Protein AF-A0A0Z8TXT2-F1 (afdb_monomer_lite)

Structure (mmCIF, N/CA/C/O backbone):
data_AF-A0A0Z8TXT2-F1
#
_entry.id   AF-A0A0Z8TXT2-F1
#
loop_
_atom_site.group_PDB
_atom_site.id
_atom_site.type_symbol
_atom_site.label_atom_id
_atom_site.label_alt_id
_atom_site.label_comp_id
_atom_site.label_asym_id
_atom_site.label_entity_id
_atom_site.label_seq_id
_atom_site.pdbx_PDB_ins_code
_atom_site.Cartn_x
_atom_site.Cartn_y
_atom_site.Cartn_z
_atom_site.occupancy
_atom_site.B_iso_or_equiv
_atom_site.auth_seq_id
_atom_site.auth_comp_id
_atom_site.auth_asym_id
_atom_site.auth_atom_id
_atom_site.pdbx_PDB_model_num
ATOM 1 N N . MET A 1 1 ? 18.402 4.212 -31.564 1.00 42.44 1 MET A N 1
ATOM 2 C CA . MET A 1 1 ? 17.814 4.968 -30.428 1.00 42.44 1 MET A CA 1
ATOM 3 C C . MET A 1 1 ? 16.278 5.081 -30.473 1.00 42.44 1 MET A C 1
ATO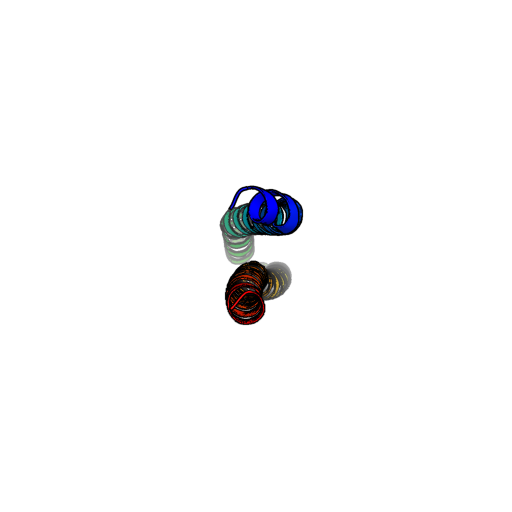M 5 O O . MET A 1 1 ? 15.633 4.595 -29.556 1.00 42.44 1 MET A O 1
ATOM 9 N N . PHE A 1 2 ? 15.644 5.624 -31.528 1.00 43.19 2 PHE A N 1
ATOM 10 C CA . PHE A 1 2 ? 14.164 5.743 -31.598 1.00 43.19 2 PHE A CA 1
ATOM 11 C C . PHE A 1 2 ? 13.394 4.412 -31.754 1.00 43.19 2 PHE A C 1
ATOM 13 O O . PHE A 1 2 ? 12.240 4.312 -31.338 1.00 43.19 2 PHE A O 1
ATOM 20 N N . HIS A 1 3 ? 14.018 3.378 -32.330 1.00 45.31 3 HIS A N 1
ATOM 21 C CA . HIS A 1 3 ? 13.366 2.082 -32.566 1.00 45.31 3 HIS A CA 1
ATOM 22 C C . HIS A 1 3 ? 13.160 1.266 -31.269 1.00 45.31 3 HIS A C 1
ATOM 24 O O . HIS A 1 3 ? 12.156 0.572 -31.126 1.00 45.31 3 HIS A O 1
ATOM 30 N N . TYR A 1 4 ? 14.052 1.438 -30.288 1.00 46.84 4 TYR A N 1
ATOM 31 C CA . TYR A 1 4 ? 13.975 0.821 -28.957 1.00 46.84 4 TYR A CA 1
ATOM 32 C C . TYR A 1 4 ? 12.856 1.414 -28.094 1.00 46.84 4 TYR A C 1
ATOM 34 O O . TYR A 1 4 ? 12.055 0.683 -27.516 1.00 46.84 4 TYR A O 1
ATOM 42 N N . LEU A 1 5 ? 12.720 2.747 -28.095 1.00 49.06 5 LEU A N 1
ATOM 43 C CA . LEU A 1 5 ? 11.628 3.449 -27.406 1.00 49.06 5 LEU A CA 1
ATOM 44 C C . LEU A 1 5 ? 10.246 3.016 -27.912 1.00 49.06 5 LEU A C 1
ATOM 46 O O . LEU A 1 5 ? 9.289 2.977 -27.144 1.00 49.06 5 LEU A O 1
ATOM 50 N N . LYS A 1 6 ? 10.133 2.667 -29.200 1.00 49.81 6 LYS A N 1
ATOM 51 C CA . LYS A 1 6 ? 8.876 2.207 -29.800 1.00 49.81 6 LYS A CA 1
ATOM 52 C C . LYS A 1 6 ? 8.523 0.771 -29.389 1.00 49.81 6 LYS A C 1
ATOM 54 O O . LYS A 1 6 ? 7.339 0.475 -29.258 1.00 49.81 6 LYS A O 1
ATOM 59 N N . LYS A 1 7 ? 9.525 -0.084 -29.147 1.00 53.22 7 LYS A N 1
ATOM 60 C CA . LYS A 1 7 ? 9.349 -1.491 -28.746 1.00 53.22 7 LYS A CA 1
ATOM 61 C C . LYS A 1 7 ? 9.070 -1.640 -27.242 1.00 53.22 7 LYS A C 1
ATOM 63 O O . LYS A 1 7 ? 8.145 -2.358 -26.881 1.00 53.22 7 LYS A O 1
ATOM 68 N N . CYS A 1 8 ? 9.736 -0.853 -26.391 1.00 56.72 8 CYS A N 1
ATOM 69 C CA . CYS A 1 8 ? 9.477 -0.816 -24.941 1.00 56.72 8 CYS A CA 1
ATOM 70 C C . CYS A 1 8 ? 8.297 0.085 -24.522 1.00 56.72 8 CYS A C 1
ATOM 72 O O . CYS A 1 8 ? 7.955 0.156 -23.340 1.00 56.72 8 CYS A O 1
ATOM 74 N N . ARG A 1 9 ? 7.629 0.775 -25.465 1.00 61.91 9 ARG A N 1
ATOM 75 C CA . ARG A 1 9 ? 6.498 1.682 -25.172 1.00 61.91 9 ARG A CA 1
ATOM 76 C C . ARG A 1 9 ? 5.354 0.979 -24.443 1.00 61.91 9 ARG A C 1
ATOM 78 O O . ARG A 1 9 ? 4.741 1.567 -23.558 1.00 61.91 9 ARG A O 1
ATOM 85 N N . SER A 1 10 ? 5.078 -0.271 -24.814 1.00 63.72 10 SER A N 1
ATOM 86 C CA . SER A 1 10 ? 4.026 -1.074 -24.183 1.00 63.72 10 SER A CA 1
ATOM 87 C C . SER A 1 10 ? 4.374 -1.425 -22.736 1.00 63.72 10 SER A C 1
ATOM 89 O O . SER A 1 10 ? 3.518 -1.372 -21.861 1.00 63.72 10 SER A O 1
ATOM 91 N N . GLU A 1 11 ? 5.637 -1.749 -22.467 1.00 65.00 11 GLU A N 1
ATOM 92 C CA . GLU A 1 11 ? 6.115 -2.130 -21.135 1.00 65.00 11 GLU A CA 1
ATOM 93 C C . GLU A 1 11 ? 6.156 -0.917 -20.197 1.00 65.00 11 GLU A C 1
ATOM 95 O O . GLU A 1 11 ? 5.769 -1.016 -19.035 1.00 65.00 11 GLU A O 1
ATOM 100 N N . PHE A 1 12 ? 6.521 0.255 -20.724 1.00 68.06 12 PHE A N 1
ATOM 101 C CA . PHE A 1 12 ? 6.451 1.518 -19.990 1.00 68.06 12 PHE A CA 1
ATOM 102 C C . PHE A 1 12 ? 5.007 1.912 -19.650 1.00 68.06 12 PHE A C 1
ATOM 104 O O . PHE A 1 12 ? 4.735 2.402 -18.555 1.00 68.06 12 PHE A O 1
ATOM 111 N N . PHE A 1 13 ? 4.063 1.664 -20.562 1.00 72.50 13 PHE A N 1
ATOM 112 C CA . PHE A 1 13 ? 2.644 1.917 -20.316 1.00 72.50 13 PHE A CA 1
ATOM 113 C C . PHE A 1 13 ? 2.089 1.001 -19.219 1.00 72.50 13 PHE A C 1
ATOM 115 O O . PHE A 1 13 ? 1.402 1.475 -18.319 1.00 72.50 13 PHE A O 1
ATOM 122 N N . ILE A 1 14 ? 2.448 -0.287 -19.241 1.00 71.88 14 ILE A N 1
ATOM 123 C CA . ILE A 1 14 ? 2.082 -1.250 -18.191 1.00 71.88 14 ILE A CA 1
ATOM 124 C C . ILE A 1 14 ? 2.692 -0.837 -16.847 1.00 71.88 14 ILE A C 1
ATOM 126 O O . ILE A 1 14 ? 1.987 -0.814 -15.844 1.00 71.88 14 ILE A O 1
ATOM 130 N N . TYR A 1 15 ? 3.969 -0.445 -16.820 1.00 72.31 15 TYR A N 1
ATOM 131 C CA . TYR A 1 15 ? 4.615 0.069 -15.611 1.00 72.31 15 TYR A CA 1
ATOM 132 C C . TYR A 1 15 ? 3.891 1.304 -15.056 1.00 72.31 15 TYR A C 1
ATOM 134 O O . TYR A 1 15 ? 3.581 1.358 -13.866 1.00 72.31 15 TYR A O 1
ATOM 142 N N . SER A 1 16 ? 3.571 2.275 -15.917 1.00 74.94 16 SER A N 1
ATOM 143 C CA . SER A 1 16 ? 2.843 3.484 -15.524 1.00 74.94 16 SER A CA 1
ATOM 144 C C . SER A 1 16 ? 1.450 3.156 -14.986 1.00 74.94 16 SER A C 1
ATOM 146 O O . SER A 1 16 ? 1.041 3.726 -13.979 1.00 74.94 16 SER A O 1
ATOM 148 N N . LEU A 1 17 ? 0.731 2.227 -15.621 1.00 79.00 17 LEU A N 1
ATOM 149 C CA . LEU A 1 17 ? -0.588 1.780 -15.176 1.00 79.00 17 LEU A CA 1
ATOM 150 C C . LEU A 1 17 ? -0.512 1.135 -13.784 1.00 79.00 17 LEU A C 1
ATOM 152 O O . LEU A 1 17 ? -1.258 1.516 -12.886 1.00 79.00 17 LEU A O 1
ATOM 156 N N . VAL A 1 18 ? 0.428 0.205 -13.584 1.00 79.25 18 VAL A N 1
ATOM 157 C CA . VAL A 1 18 ? 0.650 -0.475 -12.297 1.00 79.25 18 VAL A CA 1
ATOM 158 C C . VAL A 1 18 ? 1.039 0.528 -11.210 1.00 79.25 18 VAL A C 1
ATOM 160 O O . VAL A 1 18 ? 0.529 0.454 -10.096 1.00 79.25 18 VAL A O 1
ATOM 163 N N . SER A 1 19 ? 1.883 1.508 -11.538 1.00 77.12 19 SER A N 1
ATOM 164 C CA . SER A 1 19 ? 2.295 2.560 -10.606 1.00 77.12 19 SER A CA 1
ATOM 165 C C . SER A 1 19 ? 1.128 3.455 -10.173 1.00 77.12 19 SER A C 1
ATOM 167 O O . SER A 1 19 ? 1.069 3.855 -9.013 1.00 77.12 19 SER A O 1
ATOM 169 N N . VAL A 1 20 ? 0.199 3.776 -11.078 1.00 83.19 20 VAL A N 1
ATOM 170 C CA . VAL A 1 20 ? -1.009 4.553 -10.748 1.00 83.19 20 VAL A CA 1
ATOM 171 C C . VAL A 1 20 ? -1.954 3.741 -9.863 1.00 83.19 20 VAL A C 1
ATOM 173 O O . VAL A 1 20 ? -2.485 4.271 -8.890 1.00 83.19 20 VAL A O 1
ATOM 176 N N . VAL A 1 21 ? -2.134 2.451 -10.160 1.00 81.75 21 VAL A N 1
ATOM 177 C CA . VAL A 1 21 ? -2.942 1.547 -9.327 1.00 81.75 21 VAL A CA 1
ATOM 178 C C . VAL A 1 21 ? -2.361 1.450 -7.917 1.00 81.75 21 VAL A C 1
ATOM 180 O O . VAL A 1 21 ? -3.103 1.576 -6.949 1.00 81.75 21 VAL A O 1
ATOM 183 N N . TYR A 1 22 ? -1.041 1.313 -7.786 1.00 80.06 22 TYR A N 1
ATOM 184 C CA . TYR A 1 22 ? -0.382 1.313 -6.482 1.00 80.06 22 TYR A CA 1
ATOM 185 C C . TYR A 1 22 ? -0.592 2.630 -5.721 1.00 80.06 22 TYR A C 1
ATOM 187 O O . TYR A 1 22 ? -0.957 2.607 -4.551 1.00 80.06 22 TYR A O 1
ATOM 195 N N . ALA A 1 23 ? -0.466 3.783 -6.385 1.00 80.38 23 ALA A N 1
ATOM 196 C CA . ALA A 1 23 ? -0.726 5.076 -5.749 1.00 80.38 23 ALA A CA 1
ATOM 197 C C . ALA A 1 23 ? -2.174 5.207 -5.229 1.00 80.38 23 ALA A C 1
ATOM 199 O O . ALA A 1 23 ? -2.401 5.800 -4.174 1.00 80.38 23 ALA A O 1
ATOM 200 N N . LEU A 1 24 ? -3.151 4.629 -5.937 1.00 83.31 24 LEU A N 1
ATOM 201 C CA . LEU A 1 24 ? -4.547 4.571 -5.488 1.00 83.31 24 LEU A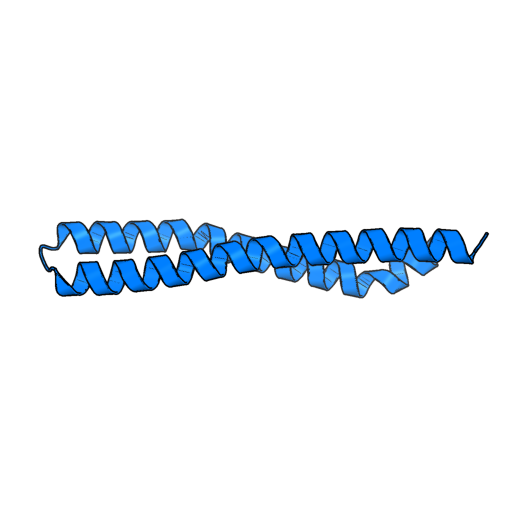 CA 1
ATOM 202 C C . LEU A 1 24 ? -4.733 3.644 -4.278 1.00 83.31 24 LEU A C 1
ATOM 204 O O . LEU A 1 24 ? -5.472 3.995 -3.359 1.00 83.31 24 LEU A O 1
ATOM 208 N N . ILE A 1 25 ? -4.057 2.490 -4.255 1.00 83.81 25 ILE A N 1
ATOM 209 C CA . ILE A 1 25 ? -4.064 1.565 -3.109 1.00 83.81 25 ILE A CA 1
ATOM 210 C C . ILE A 1 25 ? -3.455 2.252 -1.881 1.00 83.81 25 ILE A C 1
ATOM 212 O O . ILE A 1 25 ? -4.078 2.264 -0.822 1.00 83.81 25 ILE A O 1
ATOM 216 N N . LEU A 1 26 ? -2.317 2.928 -2.047 1.00 81.38 26 LEU A N 1
ATOM 217 C CA . LEU A 1 26 ? -1.650 3.668 -0.977 1.00 81.38 26 LEU A CA 1
ATOM 218 C C . LEU A 1 26 ? -2.542 4.783 -0.401 1.00 81.38 26 LEU A C 1
ATOM 220 O O . LEU A 1 26 ? -2.586 4.999 0.810 1.00 81.38 26 LEU A O 1
ATOM 224 N N . ALA A 1 27 ? -3.300 5.479 -1.255 1.00 82.75 27 ALA A N 1
ATOM 225 C CA . ALA A 1 27 ? -4.284 6.466 -0.812 1.00 82.75 27 ALA A CA 1
ATOM 226 C C . ALA A 1 27 ? -5.447 5.818 -0.032 1.00 82.75 27 ALA A C 1
ATOM 228 O O . ALA A 1 27 ? -5.929 6.381 0.954 1.00 82.75 27 ALA A O 1
ATOM 229 N N . ALA A 1 28 ? -5.876 4.617 -0.431 1.00 81.75 28 ALA A N 1
ATOM 230 C CA . ALA A 1 28 ? -6.916 3.860 0.260 1.00 81.75 28 ALA A CA 1
ATOM 231 C C . ALA A 1 28 ? -6.468 3.326 1.637 1.00 81.75 28 ALA A C 1
ATOM 233 O O . ALA A 1 28 ? -7.320 3.150 2.512 1.00 81.75 28 ALA A O 1
ATOM 234 N N . THR A 1 29 ? -5.162 3.171 1.892 1.00 82.56 29 THR A N 1
ATOM 235 C CA . THR A 1 29 ? -4.614 2.804 3.213 1.00 82.56 29 THR A CA 1
ATOM 236 C C . THR A 1 29 ? -5.077 3.760 4.318 1.00 82.56 29 THR A C 1
ATOM 238 O O . THR A 1 29 ? -5.436 3.322 5.413 1.00 82.56 29 THR A O 1
ATOM 241 N N . GLY A 1 30 ? -5.163 5.065 4.026 1.00 83.25 30 GLY A N 1
ATOM 242 C CA . GLY A 1 30 ? -5.686 6.057 4.973 1.00 83.25 30 GLY A CA 1
ATOM 243 C C . GLY A 1 30 ? -7.158 5.822 5.335 1.00 83.25 30 GLY A C 1
ATOM 244 O O . GLY A 1 30 ? -7.562 6.005 6.484 1.00 83.25 30 GLY A O 1
ATOM 245 N N . PHE A 1 31 ? -7.950 5.336 4.377 1.00 84.62 31 PHE A N 1
ATOM 246 C CA . PHE A 1 31 ? -9.357 5.000 4.585 1.00 84.62 31 PHE A CA 1
ATOM 247 C C . PHE A 1 31 ? -9.511 3.742 5.447 1.00 84.62 31 PHE A C 1
ATOM 249 O O . PHE A 1 31 ? -10.321 3.713 6.371 1.00 84.62 31 PHE A O 1
ATOM 256 N N . VAL A 1 32 ? -8.690 2.718 5.197 1.00 84.25 32 VAL A N 1
ATOM 257 C CA . VAL A 1 32 ? -8.658 1.491 6.010 1.00 84.25 32 VAL A CA 1
ATOM 258 C C . VAL A 1 32 ? -8.310 1.819 7.463 1.00 84.25 32 VAL A C 1
ATOM 260 O O . VAL A 1 32 ? -8.987 1.347 8.377 1.00 84.25 32 VAL A O 1
ATOM 263 N N . TYR A 1 33 ? -7.324 2.690 7.690 1.00 82.50 33 TYR A N 1
ATOM 264 C CA . TYR A 1 33 ? -6.933 3.112 9.036 1.00 82.50 33 TYR A CA 1
ATOM 265 C C . TYR A 1 33 ? -8.065 3.835 9.783 1.00 82.50 33 TYR A C 1
ATOM 267 O O . TYR A 1 33 ? -8.320 3.550 10.957 1.00 82.50 33 TYR A O 1
ATOM 275 N N . ALA A 1 34 ? -8.794 4.723 9.098 1.00 82.31 34 ALA A N 1
ATOM 276 C CA . ALA A 1 34 ? -9.955 5.400 9.671 1.00 82.31 34 ALA A CA 1
ATOM 277 C C . ALA A 1 34 ? -11.044 4.399 10.096 1.00 82.31 34 ALA A C 1
ATOM 279 O O . ALA A 1 34 ? -11.566 4.485 11.206 1.00 82.31 34 ALA A O 1
ATOM 280 N N . ARG A 1 35 ? -11.326 3.387 9.266 1.00 82.06 35 ARG A N 1
ATOM 281 C CA . ARG A 1 35 ? -12.348 2.363 9.550 1.00 82.06 35 ARG A CA 1
ATOM 282 C C . ARG A 1 35 ? -11.956 1.433 10.697 1.00 82.06 35 ARG A C 1
ATOM 284 O O . ARG A 1 35 ? -12.811 1.069 11.506 1.00 82.06 35 ARG A O 1
ATOM 291 N N . VAL A 1 36 ? -10.677 1.067 10.807 1.00 83.56 36 VAL A N 1
ATOM 292 C CA . VAL A 1 36 ? -10.162 0.311 11.963 1.00 83.56 36 VAL A CA 1
ATOM 293 C C . VAL A 1 36 ? -10.275 1.146 13.241 1.00 83.56 36 VAL A C 1
ATOM 295 O O . VAL A 1 36 ? -10.728 0.628 14.261 1.00 83.56 36 VAL A O 1
ATOM 298 N N . SER A 1 37 ? -9.947 2.439 13.171 1.00 81.94 37 SER A N 1
ATOM 299 C CA . SER A 1 37 ? -10.055 3.367 14.306 1.00 81.94 37 SER A CA 1
ATOM 300 C C . SER A 1 37 ? -11.506 3.527 14.773 1.00 81.94 37 SER A C 1
ATOM 302 O O . SER A 1 37 ? -11.788 3.375 15.958 1.00 81.94 37 SER A O 1
ATOM 304 N N . GLU A 1 38 ? -12.455 3.731 13.854 1.00 82.56 38 GLU A N 1
ATOM 305 C CA . GLU A 1 38 ? -13.894 3.751 14.167 1.00 82.56 38 GLU A CA 1
ATOM 306 C C . GLU A 1 38 ? -14.362 2.442 14.814 1.00 82.56 38 GLU A C 1
ATOM 308 O O . GLU A 1 38 ? -15.098 2.448 15.801 1.00 82.56 38 GLU A O 1
ATOM 313 N N . SER A 1 39 ? -13.909 1.303 14.281 1.00 80.19 39 SER A N 1
ATOM 314 C CA . SER A 1 39 ? -14.271 -0.016 14.808 1.00 80.19 39 SER A CA 1
ATOM 315 C C . SER A 1 39 ? -13.745 -0.217 16.232 1.00 80.19 39 SER A C 1
ATOM 317 O O . SER A 1 39 ? -14.457 -0.780 17.063 1.00 80.19 39 SER A O 1
ATOM 319 N N . ALA A 1 40 ? -12.540 0.285 16.526 1.00 76.88 40 ALA A N 1
ATOM 320 C CA . ALA A 1 40 ? -11.937 0.254 17.857 1.00 76.88 40 ALA A CA 1
ATOM 321 C C . ALA A 1 40 ? -12.713 1.114 18.868 1.00 76.88 40 ALA A C 1
ATOM 323 O O . ALA A 1 40 ? -12.903 0.692 20.007 1.00 76.88 40 ALA A O 1
ATOM 324 N N . LEU A 1 41 ? -13.213 2.284 18.449 1.00 79.88 41 LEU A N 1
ATOM 325 C CA . LEU A 1 41 ? -14.047 3.145 19.294 1.00 79.88 41 LEU A CA 1
ATOM 326 C C . LEU A 1 41 ? -15.479 2.617 19.489 1.00 79.88 41 LEU A C 1
ATOM 328 O O . LEU A 1 41 ? -16.126 2.987 20.464 1.00 79.88 41 LEU A O 1
ATOM 332 N N . SER A 1 42 ? -15.982 1.7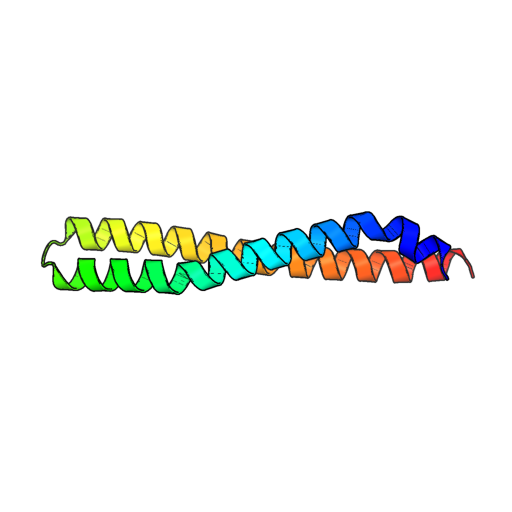49 18.603 1.00 77.38 42 SER A N 1
ATOM 333 C CA . SER A 1 42 ? -17.363 1.236 18.671 1.00 77.38 42 SER A CA 1
ATOM 334 C C . SER A 1 42 ? -17.656 0.328 19.876 1.00 77.38 42 SER A C 1
ATOM 336 O O . SER A 1 42 ? -18.814 0.003 20.130 1.00 77.38 42 SER A O 1
ATOM 338 N N . GLY A 1 43 ? -16.626 -0.141 20.592 1.00 69.94 43 GLY A N 1
ATOM 339 C CA . GLY A 1 43 ? -16.767 -1.051 21.736 1.00 69.94 43 GLY A CA 1
ATOM 340 C C . GLY A 1 43 ? -17.198 -2.482 21.378 1.00 69.94 43 GLY A C 1
ATOM 341 O O . GLY A 1 43 ? -17.308 -3.327 22.264 1.00 69.94 43 GLY A O 1
ATOM 342 N N . SER A 1 44 ? -17.414 -2.790 20.093 1.00 79.19 44 SER A N 1
ATOM 343 C CA . SER A 1 44 ? -17.813 -4.120 19.627 1.00 79.19 44 SER A CA 1
ATOM 344 C C . SER A 1 44 ? -16.604 -4.941 19.152 1.00 79.19 44 SER A C 1
ATOM 346 O O . SER A 1 44 ? -16.015 -4.703 18.096 1.00 79.19 44 SER A O 1
ATOM 348 N N . GLN A 1 45 ? -16.226 -5.951 19.942 1.00 73.69 45 GLN A N 1
ATOM 349 C CA . GLN A 1 45 ? -15.030 -6.770 19.695 1.00 73.69 45 GLN A CA 1
ATOM 350 C C . GLN A 1 45 ? -15.078 -7.518 18.351 1.00 73.69 45 GLN A C 1
ATOM 352 O O . GLN A 1 45 ? -14.046 -7.680 17.700 1.00 73.69 45 GLN A O 1
ATOM 357 N N . GLN A 1 46 ? -16.267 -7.942 17.908 1.00 79.69 46 GLN A N 1
ATOM 358 C CA . GLN A 1 46 ? -16.432 -8.616 16.618 1.00 79.69 46 GLN A CA 1
ATOM 359 C C . GLN A 1 46 ? -16.100 -7.685 15.449 1.00 79.69 46 GLN A C 1
ATOM 361 O O . GLN A 1 46 ? -15.290 -8.053 14.610 1.00 79.69 46 GLN A O 1
ATOM 366 N N . VAL A 1 47 ? -16.649 -6.466 15.417 1.00 77.69 47 VAL A N 1
ATOM 367 C CA . VAL A 1 47 ? -16.422 -5.514 14.313 1.00 77.69 47 VAL A CA 1
ATOM 368 C C . VAL A 1 47 ? -14.957 -5.084 14.254 1.00 77.69 47 VAL A C 1
ATOM 370 O O . VAL A 1 47 ? -14.389 -4.981 13.169 1.00 77.69 47 VAL A O 1
ATOM 373 N N . PHE A 1 48 ? -14.313 -4.909 15.410 1.00 78.25 48 PHE A N 1
ATOM 374 C CA . PHE A 1 48 ? -12.882 -4.624 15.474 1.00 78.25 48 PHE A CA 1
ATOM 375 C C . PHE A 1 48 ? -12.024 -5.758 14.892 1.00 78.25 48 PHE A C 1
ATOM 377 O O . PHE A 1 48 ? -11.111 -5.489 14.108 1.00 78.25 48 PHE A O 1
ATOM 384 N N . LEU A 1 49 ? -12.332 -7.016 15.228 1.00 81.00 49 LEU A N 1
ATOM 385 C CA . LEU A 1 49 ? -11.622 -8.178 14.690 1.00 81.00 49 LEU A CA 1
ATOM 386 C C . LEU A 1 49 ? -11.800 -8.294 13.175 1.00 81.00 49 LEU A C 1
ATOM 388 O O . LEU A 1 49 ? -10.808 -8.470 12.471 1.00 81.00 49 LEU A O 1
ATOM 392 N N . THR A 1 50 ? -13.023 -8.142 12.662 1.00 81.81 50 THR A N 1
ATOM 393 C CA . THR A 1 50 ? -13.289 -8.227 11.218 1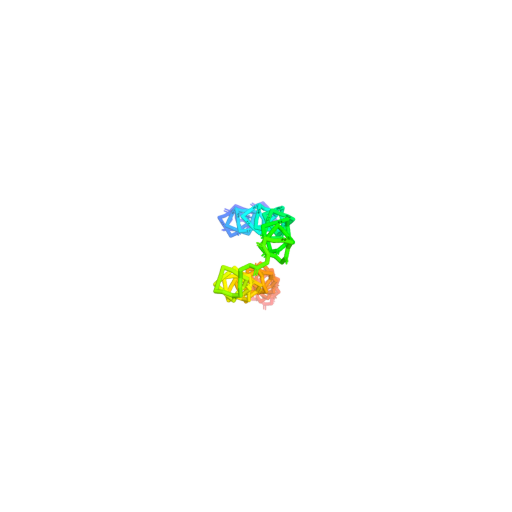.00 81.81 50 THR A CA 1
ATOM 394 C C . THR A 1 50 ? -12.584 -7.107 10.454 1.00 81.81 50 THR A C 1
ATOM 396 O O . THR A 1 50 ? -11.926 -7.374 9.449 1.00 81.81 50 THR A O 1
ATOM 399 N N . SER A 1 51 ? -12.648 -5.866 10.951 1.00 80.31 51 SER A N 1
ATOM 400 C CA . SER A 1 51 ? -11.961 -4.718 10.345 1.00 80.31 51 SER A CA 1
ATOM 401 C C . SER A 1 51 ? -10.437 -4.863 10.387 1.00 80.31 51 SER A C 1
ATOM 403 O O . SER A 1 51 ? -9.776 -4.579 9.390 1.00 80.31 51 SER A O 1
ATOM 405 N N . SER A 1 52 ? -9.866 -5.356 11.493 1.00 81.81 52 SER A N 1
ATOM 406 C CA . SER A 1 52 ? -8.427 -5.648 11.581 1.00 81.81 52 SER A CA 1
ATOM 407 C C . SER A 1 52 ? -7.999 -6.748 10.611 1.00 81.81 52 SER A C 1
ATOM 409 O O . SER A 1 52 ? -6.969 -6.609 9.957 1.00 81.81 52 SER A O 1
ATOM 411 N N . LEU A 1 53 ? -8.782 -7.822 10.468 1.00 85.56 53 LEU A N 1
ATOM 412 C CA . LEU A 1 53 ? -8.458 -8.911 9.542 1.00 85.56 53 LEU A CA 1
ATOM 413 C C . LEU A 1 53 ? -8.432 -8.422 8.087 1.00 85.56 53 LEU A C 1
ATOM 415 O O . L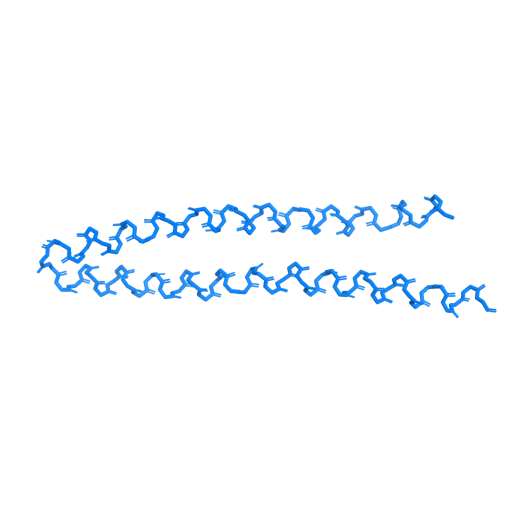EU A 1 53 ? -7.524 -8.758 7.327 1.00 85.56 53 LEU A O 1
ATOM 419 N N . ILE A 1 54 ? -9.407 -7.583 7.719 1.00 84.62 54 ILE A N 1
ATOM 420 C CA . ILE A 1 54 ? -9.475 -6.947 6.399 1.00 84.62 54 ILE A CA 1
ATOM 421 C C . ILE A 1 54 ? -8.277 -6.014 6.194 1.00 84.62 54 ILE A C 1
ATOM 423 O O . ILE A 1 54 ? -7.677 -6.031 5.123 1.00 84.62 54 ILE A O 1
ATOM 427 N N . ALA A 1 55 ? -7.886 -5.247 7.215 1.00 84.38 55 ALA A N 1
ATOM 428 C CA . ALA A 1 55 ? -6.721 -4.371 7.143 1.00 84.38 55 ALA A CA 1
ATOM 429 C C . ALA A 1 55 ? -5.414 -5.153 6.942 1.00 84.38 55 ALA A C 1
ATOM 431 O O . ALA A 1 55 ? -4.592 -4.759 6.121 1.00 84.38 55 ALA A O 1
ATOM 432 N N . VAL A 1 56 ? -5.236 -6.289 7.622 1.00 87.56 56 VAL A N 1
ATOM 433 C CA . VAL A 1 56 ? -4.071 -7.167 7.413 1.00 87.56 56 VAL A CA 1
ATOM 434 C C . VAL A 1 56 ? -4.039 -7.701 5.980 1.00 87.56 56 VAL A C 1
ATOM 436 O O . VAL A 1 56 ? -2.996 -7.641 5.331 1.00 87.56 56 VAL A O 1
ATOM 439 N N . GLY A 1 57 ? -5.178 -8.166 5.455 1.00 86.00 57 GLY A N 1
ATOM 440 C CA . GLY A 1 57 ? -5.282 -8.587 4.055 1.00 86.00 57 GLY A CA 1
ATOM 441 C C . GLY A 1 57 ? -4.944 -7.455 3.081 1.00 86.00 57 GLY A C 1
ATOM 442 O O . GLY A 1 57 ? -4.194 -7.660 2.128 1.00 86.00 57 GLY A O 1
ATOM 443 N N . PHE A 1 58 ? -5.422 -6.244 3.369 1.00 86.12 58 PHE A N 1
ATOM 444 C CA . PHE A 1 58 ? -5.126 -5.052 2.583 1.00 86.12 58 PHE A CA 1
ATOM 445 C C . PHE A 1 58 ? -3.630 -4.708 2.593 1.00 86.12 58 PHE A C 1
ATOM 447 O O . PHE A 1 58 ? -3.068 -4.466 1.532 1.00 86.12 58 PHE A O 1
ATOM 454 N N . PHE A 1 59 ? -2.958 -4.769 3.747 1.00 83.44 59 PHE A N 1
ATOM 455 C CA . PHE A 1 59 ? -1.512 -4.530 3.844 1.00 83.44 59 PHE A CA 1
ATOM 456 C C . PHE A 1 59 ? -0.678 -5.564 3.083 1.00 83.44 59 PHE A C 1
ATOM 458 O O . PHE A 1 59 ? 0.329 -5.212 2.473 1.00 83.44 59 PHE A O 1
ATOM 465 N N . ILE A 1 60 ? -1.088 -6.836 3.080 1.00 84.25 60 ILE A N 1
ATOM 466 C CA . ILE A 1 60 ? -0.411 -7.868 2.281 1.00 84.25 60 ILE A CA 1
ATOM 467 C C . ILE A 1 60 ? -0.536 -7.544 0.788 1.00 84.25 60 ILE A C 1
ATOM 469 O O . ILE A 1 60 ? 0.450 -7.635 0.054 1.00 84.25 60 ILE A O 1
ATOM 473 N N . CYS A 1 61 ? -1.726 -7.134 0.339 1.00 80.50 61 CYS A N 1
ATOM 474 C CA . CYS A 1 61 ? -1.929 -6.685 -1.033 1.00 80.50 61 CYS A CA 1
ATOM 475 C C . CYS A 1 61 ? -1.091 -5.442 -1.350 1.00 80.50 61 CYS A C 1
ATOM 477 O O . CYS A 1 61 ? -0.439 -5.420 -2.388 1.00 80.50 61 CYS A O 1
ATOM 479 N N . ASP A 1 62 ? -1.056 -4.452 -0.461 1.00 80.50 62 ASP A N 1
ATOM 480 C CA . ASP A 1 62 ? -0.284 -3.216 -0.629 1.00 80.50 62 ASP A CA 1
ATOM 481 C C . ASP A 1 62 ? 1.212 -3.509 -0.839 1.00 80.50 62 ASP A C 1
ATOM 483 O O . ASP A 1 62 ? 1.804 -3.094 -1.836 1.00 80.50 62 ASP A O 1
ATOM 487 N N . ILE A 1 63 ? 1.799 -4.363 0.009 1.00 78.75 63 ILE A N 1
ATOM 488 C CA . ILE A 1 63 ? 3.187 -4.826 -0.145 1.00 78.75 63 ILE A CA 1
ATOM 489 C C . ILE A 1 63 ? 3.379 -5.534 -1.491 1.00 78.75 63 ILE A C 1
ATOM 491 O O . ILE A 1 63 ? 4.350 -5.272 -2.202 1.00 78.75 63 ILE A O 1
ATOM 495 N N . TYR A 1 64 ? 2.463 -6.426 -1.871 1.00 77.75 64 TYR A N 1
ATOM 496 C CA . TYR A 1 64 ? 2.563 -7.157 -3.134 1.00 77.75 64 TYR A CA 1
ATOM 497 C C . TYR A 1 64 ? 2.521 -6.217 -4.352 1.00 77.75 64 TYR A C 1
ATOM 499 O O . TYR A 1 64 ? 3.287 -6.389 -5.306 1.00 77.75 64 TYR A O 1
ATOM 507 N N . PHE A 1 65 ? 1.673 -5.187 -4.300 1.00 74.56 65 PHE A N 1
ATOM 508 C CA . PHE A 1 65 ? 1.573 -4.161 -5.333 1.00 74.56 65 PHE A CA 1
ATOM 509 C C . PHE A 1 65 ? 2.747 -3.170 -5.333 1.00 74.56 65 PHE A C 1
ATOM 511 O O . PHE A 1 65 ? 3.009 -2.619 -6.396 1.00 74.56 65 PHE A O 1
ATOM 518 N N . ASP A 1 66 ? 3.508 -2.999 -4.242 1.00 74.62 66 ASP A N 1
ATOM 519 C CA . ASP A 1 66 ? 4.800 -2.276 -4.260 1.00 74.62 66 ASP A CA 1
ATOM 520 C C . ASP A 1 66 ? 5.911 -3.103 -4.938 1.00 74.62 66 ASP A C 1
ATOM 522 O O . ASP A 1 66 ? 6.754 -2.578 -5.675 1.00 74.62 66 ASP A O 1
ATOM 526 N N . TYR A 1 67 ? 5.899 -4.426 -4.745 1.00 68.06 67 TYR A N 1
ATOM 527 C CA . TYR A 1 67 ? 6.889 -5.328 -5.342 1.00 68.06 67 TYR A CA 1
ATOM 528 C C . TYR A 1 67 ? 6.736 -5.470 -6.861 1.00 68.06 67 TYR A C 1
ATOM 530 O O . TYR A 1 67 ? 7.738 -5.558 -7.578 1.00 68.06 67 TYR A O 1
ATOM 538 N N . LEU A 1 68 ? 5.505 -5.460 -7.373 1.00 71.19 68 LEU A N 1
ATOM 539 C CA . LEU A 1 68 ? 5.205 -5.633 -8.797 1.00 71.19 68 LEU A CA 1
ATOM 540 C C . LEU A 1 68 ? 5.881 -4.588 -9.723 1.00 71.19 68 LEU A C 1
ATOM 542 O O . LEU A 1 68 ? 6.571 -4.991 -10.666 1.00 71.19 68 LEU A O 1
ATOM 546 N N . PRO A 1 69 ? 5.761 -3.263 -9.492 1.00 68.38 69 PRO A N 1
ATOM 547 C CA . PRO A 1 69 ? 6.422 -2.248 -10.309 1.00 68.38 69 PRO A CA 1
ATOM 548 C C . PRO A 1 69 ? 7.944 -2.299 -10.156 1.00 68.38 69 PRO A C 1
ATOM 550 O O . PRO A 1 69 ? 8.663 -2.067 -11.128 1.00 68.38 69 PRO A O 1
ATOM 553 N N . ARG A 1 70 ? 8.464 -2.660 -8.976 1.00 68.88 70 ARG A N 1
ATOM 554 C CA . ARG A 1 70 ? 9.909 -2.794 -8.738 1.00 68.88 70 ARG A CA 1
ATOM 555 C C . ARG A 1 70 ? 10.504 -3.964 -9.528 1.00 68.88 70 ARG A C 1
ATOM 557 O O . ARG A 1 70 ? 11.561 -3.814 -10.143 1.00 68.88 70 ARG A O 1
ATOM 564 N N . TYR A 1 71 ? 9.785 -5.083 -9.590 1.00 67.50 71 TYR A N 1
ATOM 565 C CA . TYR A 1 71 ? 10.124 -6.228 -10.434 1.00 67.50 71 TYR A CA 1
ATOM 566 C C . TYR A 1 71 ? 10.040 -5.887 -11.930 1.00 67.50 71 TYR A C 1
ATOM 568 O O . TYR A 1 71 ? 10.966 -6.187 -12.684 1.00 67.50 71 TYR A O 1
ATOM 576 N N . LEU A 1 72 ? 8.978 -5.197 -12.363 1.00 66.38 72 LEU A N 1
ATOM 577 C CA . LEU A 1 72 ? 8.825 -4.730 -13.748 1.00 66.38 72 LEU A CA 1
ATOM 578 C C . LEU A 1 72 ? 9.957 -3.781 -14.162 1.00 66.38 72 LEU A C 1
ATOM 580 O O . LEU A 1 72 ? 10.509 -3.935 -15.249 1.00 66.38 72 LEU A O 1
ATOM 584 N N . LYS A 1 73 ? 10.355 -2.852 -13.283 1.00 66.81 73 LYS A N 1
ATOM 585 C CA . LYS A 1 73 ? 11.493 -1.949 -13.503 1.00 66.81 73 LYS A CA 1
ATOM 586 C C . LYS A 1 73 ? 12.803 -2.721 -13.655 1.00 66.81 73 LYS A C 1
ATOM 588 O O . LYS A 1 73 ? 13.555 -2.451 -14.586 1.00 66.81 73 LYS A O 1
ATOM 593 N N . PHE A 1 74 ? 13.060 -3.699 -12.782 1.00 67.94 74 PHE A N 1
ATOM 594 C CA . PHE A 1 74 ? 14.251 -4.547 -12.871 1.00 67.94 74 PHE A CA 1
ATOM 595 C C . PHE A 1 74 ? 14.283 -5.349 -14.178 1.00 67.94 74 PHE A C 1
ATOM 597 O O . PHE A 1 74 ? 15.312 -5.389 -14.849 1.00 67.94 74 PHE A O 1
ATOM 604 N N . LYS A 1 75 ? 13.144 -5.925 -14.583 1.00 66.00 75 LYS A N 1
ATOM 605 C CA . LYS A 1 75 ? 13.017 -6.662 -15.845 1.00 66.00 75 LYS A CA 1
ATOM 606 C C . LYS A 1 75 ? 13.283 -5.767 -17.058 1.00 66.00 75 LYS A C 1
ATOM 608 O O . LYS A 1 75 ? 14.050 -6.167 -17.926 1.00 66.00 75 LYS A O 1
ATOM 613 N N . LEU A 1 76 ? 12.708 -4.562 -17.094 1.00 65.00 76 LEU A N 1
ATOM 614 C CA . LEU A 1 76 ? 12.949 -3.571 -18.152 1.00 65.00 76 LEU A CA 1
ATOM 615 C C . LEU A 1 76 ? 14.430 -3.170 -18.233 1.00 65.00 76 LEU A C 1
ATOM 617 O O . LEU A 1 76 ? 14.997 -3.164 -19.323 1.00 65.00 76 LEU A O 1
ATOM 621 N N . SER A 1 77 ? 15.075 -2.892 -17.094 1.00 63.88 77 SER A N 1
ATOM 622 C CA . SER A 1 77 ? 16.507 -2.563 -17.052 1.00 63.88 77 SER A CA 1
ATOM 623 C C . SER A 1 77 ? 17.393 -3.729 -17.499 1.00 63.88 77 SER A C 1
ATOM 625 O O . SER A 1 77 ? 18.357 -3.519 -18.233 1.00 63.88 77 SER A O 1
ATOM 627 N N . PHE A 1 78 ? 17.065 -4.962 -17.109 1.00 63.56 78 PHE A N 1
ATOM 628 C CA . PHE A 1 78 ? 17.813 -6.143 -17.536 1.00 63.56 78 PHE A CA 1
ATOM 629 C C . PHE A 1 78 ? 17.682 -6.385 -19.044 1.00 63.56 78 PHE A C 1
ATOM 631 O O . PHE A 1 78 ? 18.680 -6.643 -19.712 1.00 63.56 78 PHE A O 1
ATOM 638 N N . LEU A 1 79 ? 16.471 -6.238 -19.595 1.00 59.72 79 LEU A N 1
ATOM 639 C CA . LEU A 1 79 ? 16.223 -6.400 -21.027 1.00 59.72 79 LEU A CA 1
ATOM 640 C C . LEU A 1 79 ? 16.990 -5.355 -21.850 1.00 59.72 79 LEU A C 1
ATOM 642 O O . LEU A 1 79 ? 17.580 -5.707 -22.864 1.00 59.72 79 LEU A O 1
ATOM 646 N N . SER A 1 80 ? 17.059 -4.101 -21.378 1.00 59.06 80 SER A N 1
ATOM 647 C CA . SER A 1 80 ? 17.835 -3.050 -22.054 1.00 59.06 80 SER A CA 1
ATOM 648 C C . SER A 1 80 ? 19.347 -3.302 -22.062 1.00 59.06 80 SER A C 1
ATOM 650 O O . SER A 1 80 ? 20.003 -2.977 -23.043 1.00 59.06 80 SER A O 1
ATOM 652 N N . VAL A 1 81 ? 19.902 -3.904 -21.002 1.00 60.25 81 VAL A N 1
ATOM 653 C CA . VAL A 1 81 ? 21.341 -4.228 -20.916 1.00 60.25 81 VAL A CA 1
ATOM 654 C C . VAL A 1 81 ? 21.688 -5.458 -21.757 1.00 60.25 81 VAL A C 1
ATOM 656 O O . VAL A 1 81 ? 22.771 -5.532 -22.334 1.00 60.25 81 VAL A O 1
ATOM 659 N N . PHE A 1 82 ? 20.785 -6.438 -21.828 1.00 57.66 82 PHE A N 1
ATOM 660 C CA . PHE A 1 82 ? 21.006 -7.642 -22.624 1.00 57.66 82 PHE A CA 1
ATOM 661 C C . PHE A 1 82 ? 20.969 -7.347 -24.130 1.00 57.66 82 PHE A C 1
ATOM 663 O O . PHE A 1 82 ? 21.779 -7.901 -24.864 1.00 57.66 82 PHE A O 1
ATOM 670 N N . ASP A 1 83 ? 20.093 -6.447 -24.584 1.00 52.03 83 ASP A N 1
ATOM 671 C CA . ASP A 1 83 ? 20.022 -6.045 -25.999 1.00 52.03 83 ASP A CA 1
ATOM 672 C C . ASP A 1 83 ? 21.273 -5.239 -26.420 1.00 52.03 83 ASP A C 1
ATOM 674 O O . ASP A 1 83 ? 21.845 -5.498 -27.476 1.00 52.03 83 ASP A O 1
ATOM 678 N N . GLU A 1 84 ? 21.799 -4.363 -25.547 1.00 52.31 84 GLU A N 1
ATOM 679 C CA . GLU A 1 84 ? 23.066 -3.640 -25.784 1.00 52.31 84 GLU A CA 1
ATOM 680 C C . GLU A 1 84 ? 24.265 -4.594 -25.950 1.00 52.31 84 GLU A C 1
ATOM 682 O O . GLU A 1 84 ? 25.173 -4.334 -26.736 1.00 52.31 84 GLU A O 1
ATOM 687 N N . LYS A 1 85 ? 24.255 -5.734 -25.248 1.00 50.19 85 LYS A N 1
ATOM 688 C CA . LYS A 1 85 ? 25.278 -6.790 -25.349 1.00 50.19 85 LYS A CA 1
ATOM 689 C C . LYS A 1 85 ? 25.165 -7.656 -26.609 1.00 50.19 85 LYS A C 1
ATOM 691 O O . LYS A 1 85 ? 26.112 -8.378 -26.897 1.00 50.19 85 LYS A O 1
ATOM 696 N N . VAL A 1 86 ? 24.024 -7.647 -27.301 1.00 52.25 86 VAL A N 1
ATOM 697 C CA . VAL A 1 86 ? 23.773 -8.449 -28.515 1.00 52.25 86 VAL A CA 1
ATOM 698 C C . VAL A 1 86 ? 24.075 -7.655 -29.793 1.00 52.25 86 VAL A C 1
ATOM 700 O O . VAL A 1 86 ? 24.364 -8.257 -30.823 1.00 52.25 86 VAL A O 1
ATOM 703 N N . GLU A 1 87 ? 24.051 -6.319 -29.739 1.00 46.66 87 GLU A N 1
ATOM 704 C CA . GLU A 1 87 ? 24.421 -5.437 -30.862 1.00 46.66 87 GLU A CA 1
ATOM 705 C C . GLU A 1 87 ? 25.931 -5.100 -30.944 1.00 46.66 87 GLU A C 1
ATOM 707 O O . GLU A 1 87 ? 26.336 -4.368 -31.850 1.00 46.66 87 GLU A O 1
ATOM 712 N N . LEU A 1 88 ? 26.758 -5.629 -30.032 1.00 44.19 88 LEU A N 1
ATOM 713 C CA . LEU A 1 88 ? 28.213 -5.410 -29.928 1.00 44.19 88 LEU A CA 1
ATOM 714 C C . LEU A 1 88 ? 28.997 -6.673 -30.305 1.00 44.19 88 LEU A C 1
ATOM 716 O O . LEU A 1 88 ? 29.999 -6.535 -31.041 1.00 44.19 88 LEU A O 1
#

Radius of gyration: 20.01 Å; chains: 1; bounding box: 46×15×54 Å

Foldseek 3Di:
DVVVCVVCVVLVVVLVVLVVVLVVLVVCLVVLVVLLVVQVVVPDPVSNVVSVVVNVVSVVVSVVSVVVSVVSVVVVVVVVVVVVVVVD

InterPro domains:
  IPR03664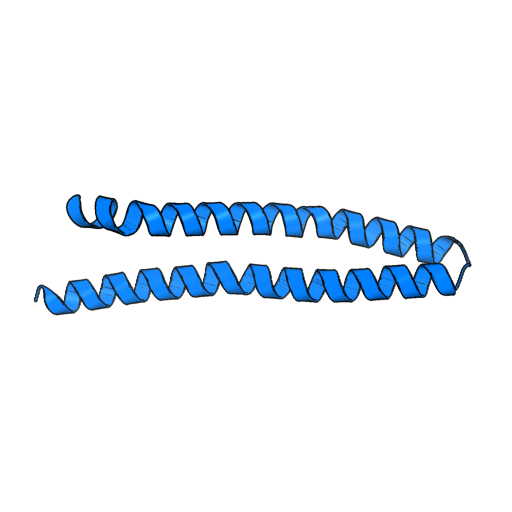0 ABC transporter type 1, transmembrane domain superfamily [SSF90123] (2-81)

Secondary structure (DSSP, 8-state):
-HHHHHHTHHHHHHHHHHHHHHHHHHHHHHHHHHHHHHHHHT--HHHHHHHHHHHHHHHHHHHHHHHHHHHHHHHHHHHHHHHHTT--

pLDDT: mean 71.87, std 12.43, range [42.44, 87.56]

Organism: Streptococcus suis (NCBI:txid1307)

Sequence (88 aa):
MFHYLKKCRSEFFIYSLVSVVYALILAATGFVYARVSESALSGSQQVFLTSSLIAVGFFICDIYFDYLPRYLKFKLSFLSVFDEKVEL